Protein AF-A0AA50PTY0-F1 (afdb_monomer_lite)

Radius of gyration: 15.51 Å; chains: 1; bounding box: 25×28×39 Å

Secondary structure (DSSP, 8-state):
-PPPPTTS---SSPPPP-SS-BTTTTB--STT----TT--STTSGGG-

Structure (mmCIF, N/CA/C/O backbone):
data_AF-A0AA50PTY0-F1
#
_entry.id   AF-A0AA50PTY0-F1
#
loop_
_atom_site.group_PDB
_atom_site.id
_atom_site.type_symbol
_atom_site.label_atom_id
_atom_site.label_alt_id
_atom_site.label_comp_id
_atom_site.label_asym_id
_atom_site.label_entity_id
_atom_site.label_seq_id
_atom_site.pdbx_PDB_ins_code
_atom_site.Cartn_x
_atom_site.Cartn_y
_atom_site.Cartn_z
_atom_site.occupancy
_atom_site.B_iso_or_equiv
_atom_site.auth_seq_id
_atom_site.auth_comp_id
_atom_site.auth_asym_id
_atom_site.auth_atom_id
_atom_site.pdbx_PDB_model_num
ATOM 1 N N . HIS A 1 1 ? 0.451 4.372 25.774 1.00 64.00 1 HIS A N 1
ATOM 2 C CA . HIS A 1 1 ? -0.770 4.134 24.978 1.00 64.00 1 HIS A CA 1
ATOM 3 C C . HIS A 1 1 ? -1.638 5.382 25.059 1.00 64.00 1 HIS A C 1
ATOM 5 O O . HIS A 1 1 ? -2.141 5.676 26.135 1.00 64.00 1 HIS A O 1
ATOM 11 N N . LYS A 1 2 ? -1.729 6.169 23.982 1.00 77.19 2 LYS A N 1
ATOM 12 C CA . LYS A 1 2 ? -2.632 7.328 23.907 1.00 77.19 2 LYS A CA 1
ATOM 13 C C . LYS A 1 2 ? -3.959 6.834 23.333 1.00 77.19 2 LYS A C 1
ATOM 15 O O . LYS A 1 2 ? -3.937 6.092 22.354 1.00 77.19 2 LYS A O 1
ATOM 20 N N . THR A 1 3 ? -5.083 7.186 23.950 1.00 83.50 3 THR A N 1
ATOM 21 C CA . THR A 1 3 ? -6.399 6.909 23.365 1.00 83.50 3 THR A CA 1
ATOM 22 C C . THR A 1 3 ? -6.550 7.701 22.063 1.00 83.50 3 THR A C 1
ATOM 24 O O . THR A 1 3 ? -6.164 8.874 22.027 1.00 83.50 3 THR A O 1
ATOM 27 N N . PRO A 1 4 ? -7.059 7.080 20.987 1.00 88.31 4 PRO A N 1
ATOM 28 C CA . PRO A 1 4 ? -7.284 7.782 19.732 1.00 88.31 4 PRO A CA 1
ATOM 29 C C . PRO A 1 4 ? -8.317 8.899 19.922 1.00 88.31 4 PRO A C 1
ATOM 31 O O . PRO A 1 4 ? -9.289 8.755 20.668 1.00 88.31 4 PRO A O 1
ATOM 34 N N . GLY A 1 5 ? -8.073 10.038 19.279 1.00 91.25 5 GLY A N 1
ATOM 35 C CA . GLY A 1 5 ? -9.000 11.159 19.213 1.00 91.25 5 GLY A CA 1
ATOM 36 C C . GLY A 1 5 ? -10.103 10.933 18.178 1.00 91.25 5 GLY A C 1
ATOM 37 O O . GLY A 1 5 ? -10.067 10.000 17.384 1.00 91.25 5 GLY A O 1
ATOM 38 N N . THR A 1 6 ? -11.080 11.839 18.133 1.00 89.44 6 THR A N 1
ATOM 39 C CA . THR A 1 6 ? -12.245 11.733 17.230 1.00 89.44 6 THR A CA 1
ATOM 40 C C . THR A 1 6 ? -11.907 11.805 15.740 1.00 89.44 6 THR A C 1
ATOM 42 O O . THR A 1 6 ? -12.742 11.455 14.912 1.00 89.44 6 THR A O 1
ATOM 45 N N . LYS A 1 7 ? -10.707 12.279 15.389 1.00 92.94 7 LYS A N 1
ATOM 46 C CA . LYS A 1 7 ? -10.226 12.402 14.006 1.00 92.94 7 LYS A CA 1
ATOM 47 C C . LYS A 1 7 ? -9.204 11.331 13.621 1.00 92.94 7 LYS A C 1
ATOM 49 O O . LYS A 1 7 ? -8.721 11.353 12.493 1.00 92.94 7 LYS A O 1
ATOM 54 N N . ASP A 1 8 ? -8.859 10.433 14.538 1.00 92.62 8 ASP A N 1
ATOM 55 C CA . ASP A 1 8 ? -7.858 9.404 14.278 1.00 92.62 8 ASP A CA 1
ATOM 56 C C . ASP A 1 8 ? -8.512 8.196 13.594 1.00 92.62 8 ASP A C 1
ATOM 58 O O . ASP A 1 8 ? -9.615 7.778 13.952 1.00 92.62 8 ASP A O 1
ATOM 62 N N . LEU A 1 9 ? -7.822 7.618 12.608 1.00 91.62 9 LEU A N 1
ATOM 63 C CA . LEU A 1 9 ? -8.259 6.383 11.962 1.00 91.62 9 LEU A CA 1
ATOM 64 C C . LEU A 1 9 ? -7.846 5.189 12.820 1.00 91.62 9 LEU A C 1
ATOM 66 O O . LEU A 1 9 ? -6.665 5.003 13.117 1.00 91.62 9 LEU A O 1
ATOM 70 N N . VAL A 1 10 ? -8.825 4.372 13.199 1.00 92.31 10 VAL A N 1
ATOM 71 C CA . VAL A 1 10 ? -8.612 3.155 13.984 1.00 92.31 10 VAL A CA 1
ATOM 72 C C . VAL A 1 10 ? -8.895 1.947 13.102 1.00 92.31 10 VAL A C 1
ATOM 74 O O . VAL A 1 10 ? -9.937 1.875 12.454 1.00 92.31 10 VAL A O 1
ATOM 77 N N . TYR A 1 11 ? -7.965 0.997 13.087 1.00 90.00 11 TYR A N 1
ATOM 78 C CA . TYR A 1 11 ? -8.097 -0.287 12.406 1.00 90.00 11 TYR A CA 1
ATOM 79 C C . TYR A 1 11 ? -7.989 -1.422 13.428 1.00 90.00 11 TYR A C 1
ATOM 81 O O . TYR A 1 11 ? -7.344 -1.273 14.466 1.00 90.00 11 TYR A O 1
ATOM 89 N N . LEU A 1 12 ? -8.658 -2.539 13.145 1.00 91.69 12 LEU A N 1
ATOM 90 C CA . LEU A 1 12 ? -8.711 -3.704 14.037 1.00 91.69 12 LEU A CA 1
ATOM 91 C C . LEU A 1 12 ? -7.719 -4.793 13.622 1.00 91.69 12 LEU A C 1
ATOM 93 O O . LEU A 1 12 ? -7.159 -5.474 14.475 1.00 91.69 12 LEU A O 1
ATOM 97 N N . GLU A 1 13 ? -7.489 -4.936 12.319 1.00 91.88 13 GLU A N 1
ATOM 98 C CA . GLU A 1 13 ? -6.658 -5.989 11.743 1.00 91.88 13 GLU A CA 1
ATOM 99 C C . GLU A 1 13 ? -5.512 -5.388 10.918 1.00 91.88 13 GLU A C 1
ATOM 101 O O . GLU A 1 13 ? -5.691 -4.337 10.290 1.00 91.88 13 GLU A O 1
ATOM 106 N N . PRO A 1 14 ? -4.326 -6.024 10.914 1.00 91.94 14 PRO A N 1
ATOM 107 C CA . PRO A 1 14 ? -3.215 -5.585 10.082 1.00 91.94 14 PRO A CA 1
ATOM 108 C C . PRO A 1 14 ? -3.556 -5.718 8.594 1.00 91.94 14 PRO A C 1
ATOM 110 O O . PRO A 1 14 ? -4.313 -6.597 8.182 1.00 91.94 14 PRO A O 1
ATOM 113 N N . SER A 1 15 ? -2.960 -4.857 7.769 1.00 91.00 15 SER A N 1
ATOM 114 C CA . SER A 1 15 ? -3.139 -4.933 6.318 1.00 91.00 15 SER A CA 1
ATOM 115 C C . SER A 1 15 ? -2.506 -6.213 5.751 1.00 91.00 15 SER A C 1
ATOM 117 O O . SER A 1 15 ? -1.384 -6.550 6.137 1.00 91.00 15 SER A O 1
ATOM 119 N N . PRO A 1 16 ? -3.187 -6.927 4.837 1.00 91.75 16 PRO A N 1
ATOM 120 C CA . PRO A 1 16 ? -2.606 -8.084 4.167 1.00 91.75 16 PRO A CA 1
ATOM 121 C C . PRO A 1 16 ? -1.476 -7.660 3.214 1.00 91.75 16 PRO A C 1
ATOM 123 O O . PRO A 1 16 ? -1.354 -6.492 2.848 1.00 91.75 16 PRO A O 1
ATOM 126 N N . GLY A 1 17 ? -0.653 -8.616 2.779 1.00 89.56 17 GLY A N 1
ATOM 127 C CA . GLY A 1 17 ? 0.334 -8.373 1.725 1.00 89.56 17 GLY A CA 1
ATOM 128 C C . GLY A 1 17 ? -0.342 -8.213 0.361 1.00 89.56 17 GLY A C 1
ATOM 129 O O . GLY A 1 17 ? -1.127 -9.074 -0.032 1.00 89.56 17 GLY A O 1
ATOM 130 N N . PHE A 1 18 ? -0.027 -7.133 -0.360 1.00 90.75 18 PHE A N 1
ATOM 131 C CA . PHE A 1 18 ? -0.621 -6.820 -1.669 1.00 90.75 18 PHE A CA 1
ATOM 132 C C . PHE A 1 18 ? 0.280 -7.148 -2.868 1.00 90.75 18 PHE A C 1
ATOM 134 O O . PHE A 1 18 ? -0.181 -7.048 -4.004 1.00 90.75 18 PHE A O 1
ATOM 141 N N . CYS A 1 19 ? 1.539 -7.532 -2.629 1.00 89.00 19 CYS A N 1
ATOM 142 C CA . CYS A 1 19 ? 2.510 -7.836 -3.685 1.00 89.00 19 CYS A CA 1
ATOM 143 C C . CYS A 1 19 ? 2.104 -9.080 -4.487 1.00 89.00 19 CYS A C 1
ATOM 145 O O . CYS A 1 19 ? 2.063 -9.069 -5.715 1.00 89.00 19 CYS A O 1
ATOM 147 N N . GLU A 1 20 ? 1.717 -10.142 -3.780 1.00 91.25 20 GLU A N 1
ATOM 148 C CA . GLU A 1 20 ? 1.328 -11.414 -4.381 1.00 91.25 20 GLU A CA 1
ATOM 149 C C . GLU A 1 20 ? -0.181 -11.509 -4.605 1.00 91.25 20 GLU A C 1
ATOM 151 O O . GLU A 1 20 ? -0.996 -10.972 -3.849 1.00 91.25 20 GLU A O 1
ATOM 156 N N . LYS A 1 21 ? -0.572 -12.250 -5.643 1.00 90.31 21 LYS A N 1
ATOM 157 C CA . LYS A 1 21 ? -1.983 -12.476 -5.957 1.00 90.31 21 LYS A CA 1
ATOM 158 C C . LYS A 1 21 ? -2.638 -13.350 -4.888 1.00 90.31 21 LYS A C 1
ATOM 160 O O . LYS A 1 21 ? -2.240 -14.493 -4.672 1.00 90.31 21 LYS A O 1
ATOM 165 N N . ASN A 1 22 ? -3.724 -12.861 -4.292 1.00 90.25 22 ASN A N 1
ATOM 166 C CA . ASN A 1 22 ? -4.550 -13.619 -3.358 1.00 90.25 22 ASN A CA 1
ATOM 167 C C . ASN A 1 22 ? -6.035 -13.475 -3.714 1.00 90.25 22 ASN A C 1
ATOM 169 O O . ASN A 1 22 ? -6.706 -12.514 -3.339 1.00 90.25 22 ASN A O 1
ATOM 173 N N . THR A 1 23 ? -6.570 -14.479 -4.410 1.00 88.44 23 THR A N 1
ATOM 174 C CA . THR A 1 23 ? -7.964 -14.501 -4.879 1.00 88.44 23 THR A CA 1
ATOM 175 C C . THR A 1 23 ? -8.992 -14.589 -3.753 1.00 88.44 23 THR A C 1
ATOM 177 O O . THR A 1 23 ? -10.134 -14.198 -3.962 1.00 88.44 23 THR A O 1
ATOM 180 N N . ARG A 1 24 ? -8.610 -15.063 -2.557 1.00 92.06 24 ARG A N 1
ATOM 181 C CA . ARG A 1 24 ? -9.519 -15.148 -1.399 1.00 92.06 24 ARG A CA 1
ATOM 182 C C . ARG A 1 24 ? -9.815 -13.777 -0.799 1.00 92.06 24 ARG A C 1
ATOM 184 O O . ARG A 1 24 ? -10.900 -13.571 -0.274 1.00 92.06 24 ARG A O 1
ATOM 191 N N . LEU A 1 25 ? -8.848 -12.865 -0.884 1.00 88.88 25 LEU A N 1
ATOM 192 C CA . LEU A 1 25 ? -8.954 -11.488 -0.397 1.00 88.88 25 LEU A CA 1
ATOM 193 C C . LEU A 1 25 ? -9.160 -10.479 -1.540 1.00 88.88 25 LEU A C 1
ATOM 195 O O . LEU A 1 25 ? -9.053 -9.278 -1.317 1.00 88.88 25 LEU A O 1
ATOM 199 N N . SER A 1 26 ? -9.433 -10.950 -2.765 1.00 88.12 26 SER A N 1
ATOM 200 C CA . SER A 1 26 ? -9.541 -10.116 -3.975 1.00 88.12 26 SER A CA 1
ATOM 201 C C . SER A 1 26 ? -8.310 -9.237 -4.247 1.00 88.12 26 SER A C 1
ATOM 203 O O . SER A 1 26 ? -8.417 -8.146 -4.802 1.00 88.12 26 SER A O 1
ATOM 205 N N . ILE A 1 27 ? -7.123 -9.722 -3.883 1.00 92.44 27 ILE A N 1
ATOM 206 C CA . ILE A 1 27 ? -5.842 -9.054 -4.125 1.00 92.44 27 ILE A CA 1
ATOM 207 C C . ILE A 1 27 ? -5.287 -9.543 -5.463 1.00 92.44 27 ILE A C 1
ATOM 209 O O . ILE A 1 27 ? -5.082 -10.744 -5.661 1.00 92.44 27 ILE A O 1
ATOM 213 N N . LEU A 1 28 ? -5.035 -8.613 -6.385 1.00 90.25 28 LEU A N 1
ATOM 214 C CA . LEU A 1 28 ? -4.557 -8.936 -7.732 1.00 90.25 28 LEU A CA 1
ATOM 215 C C . LEU A 1 28 ? -3.043 -9.202 -7.798 1.00 90.25 28 LEU A C 1
ATOM 217 O O . LEU A 1 28 ? -2.607 -9.927 -8.69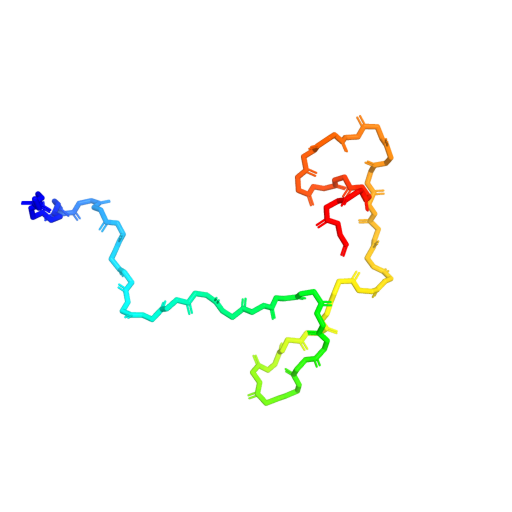1 1.00 90.25 28 LEU A O 1
ATOM 221 N N . GLY A 1 29 ? -2.278 -8.663 -6.845 1.00 88.69 29 GLY A N 1
ATOM 222 C CA . GLY A 1 29 ? -0.817 -8.590 -6.885 1.00 88.69 29 GLY A CA 1
ATOM 223 C C . GLY A 1 29 ? -0.311 -7.297 -7.543 1.00 88.69 29 GLY A C 1
ATOM 224 O O . GLY A 1 29 ? -1.081 -6.571 -8.180 1.00 88.69 29 GLY A O 1
ATOM 225 N N . THR A 1 30 ? 0.980 -7.001 -7.396 1.00 88.62 30 THR A N 1
ATOM 226 C CA . THR A 1 30 ? 1.665 -5.849 -8.021 1.00 88.62 30 THR A CA 1
ATOM 227 C C . THR A 1 30 ? 2.386 -6.205 -9.323 1.00 88.62 30 THR A C 1
ATOM 229 O O . THR A 1 30 ? 2.809 -5.314 -10.059 1.00 88.62 30 THR A O 1
ATOM 232 N N . HIS A 1 31 ? 2.451 -7.495 -9.663 1.00 85.12 31 HIS A N 1
ATOM 233 C CA . HIS A 1 31 ? 3.070 -8.001 -10.888 1.00 85.12 31 HIS A CA 1
ATOM 234 C C . HIS A 1 31 ? 2.449 -7.369 -12.144 1.00 85.12 31 HIS A C 1
ATOM 236 O O 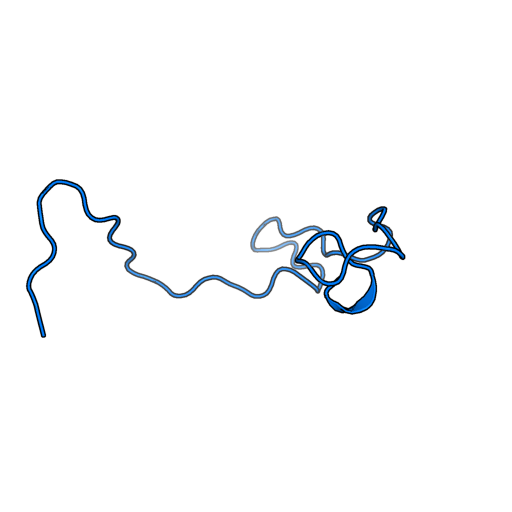. HIS A 1 31 ? 1.243 -7.464 -12.377 1.00 85.12 31 HIS A O 1
ATOM 242 N N . GLY A 1 32 ? 3.284 -6.731 -12.969 1.00 83.12 32 GLY A N 1
ATOM 243 C CA . GLY A 1 32 ? 2.865 -6.092 -14.221 1.00 83.12 32 GLY A CA 1
ATOM 244 C C . GLY A 1 32 ? 2.230 -4.707 -14.062 1.00 83.12 32 GLY A C 1
ATOM 245 O O . GLY A 1 32 ? 1.707 -4.167 -15.038 1.00 83.12 32 GLY A O 1
ATOM 246 N N . ARG A 1 33 ? 2.266 -4.109 -12.862 1.00 86.25 33 ARG A N 1
ATOM 247 C CA . ARG A 1 33 ? 1.893 -2.702 -12.681 1.00 86.25 33 ARG A CA 1
ATOM 248 C C . ARG A 1 33 ? 2.970 -1.796 -13.269 1.00 86.25 33 ARG A C 1
ATOM 250 O O . ARG A 1 33 ? 4.158 -2.038 -13.099 1.00 86.25 33 ARG A O 1
ATOM 257 N N . THR A 1 34 ? 2.547 -0.726 -13.937 1.00 84.06 34 THR A N 1
ATOM 258 C CA . THR A 1 34 ? 3.469 0.330 -14.358 1.00 84.06 34 THR A CA 1
ATOM 259 C C . THR A 1 34 ? 4.027 1.022 -13.120 1.00 84.06 34 THR A C 1
ATOM 261 O O . THR A 1 34 ? 3.267 1.455 -12.251 1.00 84.06 34 THR A O 1
ATOM 264 N N . CYS A 1 35 ? 5.346 1.119 -13.062 1.00 85.25 35 CYS A N 1
ATOM 265 C CA . CYS A 1 35 ? 6.091 1.830 -12.036 1.00 85.25 35 CYS A CA 1
ATOM 266 C C . CYS A 1 35 ? 6.902 2.959 -12.684 1.00 85.25 35 CYS A C 1
ATOM 268 O O . CYS A 1 35 ? 7.107 2.976 -13.900 1.00 85.25 35 CYS A O 1
ATOM 270 N N . ASN A 1 36 ? 7.312 3.935 -11.881 1.00 82.75 36 ASN A N 1
ATOM 271 C CA . ASN A 1 36 ? 8.130 5.061 -12.301 1.00 82.75 36 ASN A CA 1
ATOM 272 C C . ASN A 1 36 ? 9.584 4.818 -11.879 1.00 82.75 36 ASN A C 1
ATOM 274 O O . ASN A 1 36 ? 9.905 4.929 -10.700 1.00 82.75 36 ASN A O 1
ATOM 278 N N . GLU A 1 37 ? 10.465 4.520 -12.835 1.00 75.88 37 GLU A N 1
ATOM 279 C CA . GLU A 1 37 ? 11.886 4.221 -12.574 1.00 75.88 37 GLU A CA 1
ATOM 280 C C . GLU A 1 37 ? 12.656 5.389 -11.935 1.00 75.88 37 GLU A C 1
ATOM 282 O O . GLU A 1 37 ? 13.687 5.176 -11.309 1.00 75.88 37 GLU A O 1
ATOM 287 N N . ALA A 1 38 ? 12.164 6.625 -12.069 1.00 77.75 38 ALA A N 1
ATOM 288 C CA . ALA A 1 38 ? 12.785 7.806 -11.471 1.00 77.75 38 ALA A CA 1
ATOM 289 C C . ALA A 1 38 ? 12.281 8.115 -10.047 1.00 77.75 38 ALA A C 1
ATOM 291 O O . ALA A 1 38 ? 12.681 9.128 -9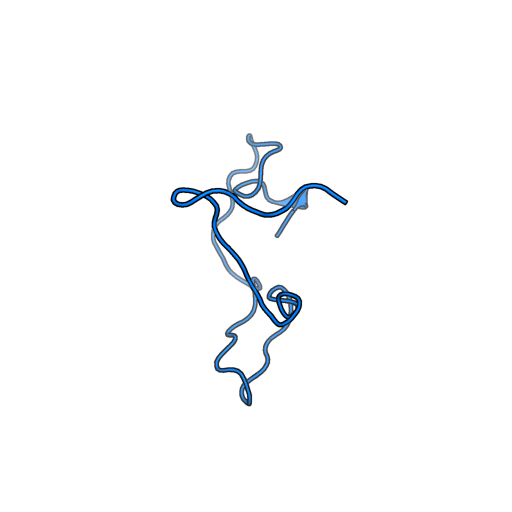.470 1.00 77.75 38 ALA A O 1
ATOM 292 N N . SER A 1 39 ? 11.361 7.309 -9.504 1.00 74.31 39 SER A N 1
ATOM 293 C CA .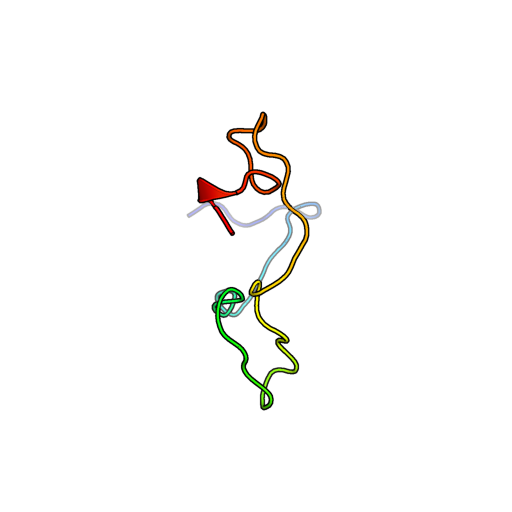 SER A 1 39 ? 10.789 7.515 -8.173 1.00 74.31 39 SER A CA 1
ATOM 294 C C . SER A 1 39 ? 11.308 6.479 -7.183 1.00 74.31 39 SER A C 1
ATOM 296 O O . SER A 1 39 ? 11.166 5.284 -7.403 1.00 74.31 39 SER A O 1
ATOM 298 N N . ASP A 1 40 ? 11.810 6.942 -6.040 1.00 72.56 40 ASP A N 1
ATOM 299 C CA . ASP A 1 40 ? 12.168 6.092 -4.893 1.00 72.56 40 ASP A CA 1
ATOM 300 C C . ASP A 1 40 ? 10.974 5.842 -3.944 1.00 72.56 40 ASP A C 1
ATOM 302 O O . ASP A 1 40 ? 11.134 5.381 -2.812 1.00 72.56 40 ASP A O 1
ATOM 306 N N . ARG A 1 41 ? 9.761 6.254 -4.330 1.00 77.31 41 ARG A N 1
ATOM 307 C CA . ARG A 1 41 ? 8.552 6.156 -3.493 1.00 77.31 41 ARG A CA 1
ATOM 308 C C . ARG A 1 41 ? 7.728 4.924 -3.877 1.00 77.31 41 ARG A C 1
ATOM 310 O O . ARG A 1 41 ? 8.176 4.069 -4.619 1.00 77.31 41 ARG A O 1
ATOM 317 N N . VAL A 1 42 ? 6.511 4.801 -3.349 1.00 76.00 42 VAL A N 1
ATOM 318 C 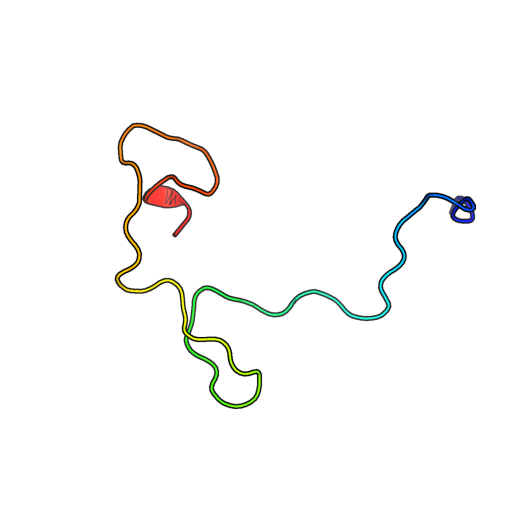CA . VAL A 1 42 ? 5.626 3.631 -3.557 1.00 76.00 42 VAL A CA 1
ATOM 319 C C . VAL A 1 42 ? 5.210 3.443 -5.030 1.00 76.00 42 VAL A C 1
ATOM 321 O O . VAL A 1 42 ? 4.710 2.391 -5.414 1.00 76.00 42 VAL A O 1
ATOM 324 N N . ASP A 1 43 ? 5.394 4.461 -5.868 1.00 75.50 43 ASP A N 1
ATOM 325 C CA . ASP A 1 43 ? 5.262 4.383 -7.325 1.00 75.50 43 ASP A CA 1
ATOM 326 C C . ASP A 1 43 ? 6.544 3.913 -8.034 1.00 75.50 43 ASP A C 1
ATOM 328 O O . ASP A 1 43 ? 6.502 3.624 -9.228 1.00 75.50 43 ASP A O 1
ATOM 332 N N . GLY A 1 44 ? 7.655 3.833 -7.308 1.00 81.06 44 GLY A N 1
ATOM 333 C CA . GLY A 1 44 ? 8.948 3.336 -7.750 1.00 81.06 44 GLY A CA 1
ATOM 334 C C . GLY A 1 44 ? 8.955 1.844 -8.030 1.00 81.06 44 GLY A C 1
ATOM 335 O O . GLY A 1 44 ? 8.235 1.072 -7.398 1.00 81.06 44 GLY A O 1
ATOM 336 N N . CYS A 1 45 ? 9.791 1.430 -8.978 1.00 80.19 45 CYS A N 1
ATOM 337 C CA . CYS A 1 45 ? 9.899 0.026 -9.374 1.00 80.19 45 CYS A CA 1
ATOM 338 C C . CYS A 1 45 ? 10.556 -0.856 -8.302 1.00 80.19 45 CYS A C 1
ATOM 340 O O . CYS A 1 45 ? 10.261 -2.042 -8.248 1.00 80.19 45 CYS A O 1
ATOM 342 N N . ASP A 1 46 ? 11.378 -0.283 -7.418 1.00 74.62 46 ASP A N 1
ATOM 343 C CA . ASP A 1 46 ? 12.041 -1.024 -6.334 1.00 74.62 46 ASP A CA 1
ATOM 344 C C . ASP A 1 46 ? 11.082 -1.453 -5.211 1.00 74.62 46 ASP A C 1
ATOM 346 O O . ASP A 1 46 ? 11.382 -2.364 -4.439 1.00 74.62 46 ASP A O 1
ATOM 350 N N . LEU A 1 47 ? 9.935 -0.777 -5.094 1.00 73.44 47 LEU A N 1
ATOM 351 C CA . LEU A 1 47 ? 8.932 -0.996 -4.046 1.00 73.44 47 LEU A CA 1
ATOM 352 C C . LEU A 1 47 ? 7.703 -1.789 -4.532 1.00 73.44 47 LEU A C 1
ATOM 354 O O . LEU A 1 47 ? 6.790 -2.025 -3.734 1.00 73.44 47 LEU A O 1
ATOM 358 N N . MET A 1 48 ? 7.664 -2.174 -5.812 1.00 72.44 48 MET A N 1
ATOM 359 C CA . MET A 1 48 ? 6.559 -2.896 -6.466 1.00 72.44 48 MET A CA 1
ATOM 360 C C . MET A 1 48 ? 6.847 -4.381 -6.616 1.00 72.44 48 MET A C 1
ATOM 362 O O . MET A 1 48 ? 5.875 -5.153 -6.430 1.00 72.44 48 MET A O 1
#

Foldseek 3Di:
DDDDDPPDDDDDDDDDDQQDDDVVVPRHHCPPPQADCVDPDCSHPVND

InterPro domains:
  IPR005817 Wnt [P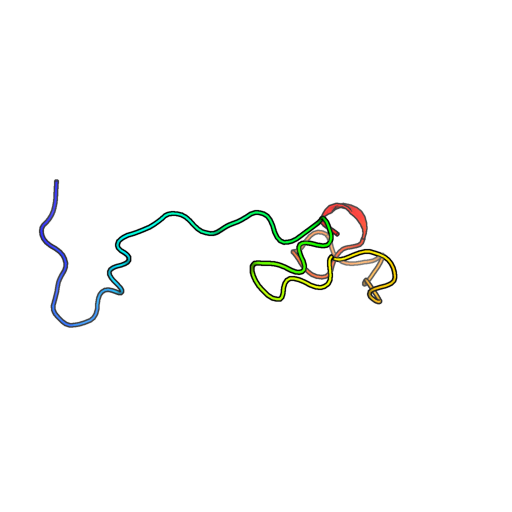F00110] (2-48)
  IPR005817 Wnt [PTHR12027] (2-48)

pLDDT: mean 85.16, std 7.19, range [64.0, 92.94]

Organism: NCBI:txid2847634

Sequence (48 aa):
HKTPGTKDLVYLEPSPGFCEKNTRLSILGTHGRTCNEASDRVDGCDLM